Protein AF-A0A8B6IZ85-F1 (afdb_monomer)

Nearest PDB structures (foldseek):
  3fdi-assembly1_B  TM=4.764E-01  e=1.870E+00  Eubacterium ventriosum ATCC 27560
  3qeo-assembly1_B  TM=4.122E-01  e=1.992E+00  Homo sapiens
  2zi5-assembly2_C-2  TM=3.139E-01  e=8.798E-01  Homo sapiens
  2no1-assembly1_B  TM=3.808E-01  e=3.734E+00  Homo sapiens

Structure (mmCIF, N/CA/C/O backbone):
data_AF-A0A8B6IZ85-F1
#
_entry.id   AF-A0A8B6IZ85-F1
#
loop_
_atom_site.group_PDB
_atom_site.id
_atom_site.type_symbol
_atom_site.label_atom_id
_atom_site.label_alt_id
_atom_site.label_comp_id
_atom_site.label_asym_id
_atom_site.label_entity_id
_atom_site.label_seq_id
_atom_site.pdbx_PDB_ins_code
_atom_site.Cartn_x
_atom_site.Cartn_y
_atom_site.Cartn_z
_atom_site.occupancy
_atom_site.B_iso_or_equiv
_atom_site.auth_seq_id
_atom_site.auth_comp_id
_atom_site.auth_asym_id
_atom_site.auth_atom_id
_atom_site.pdbx_PDB_model_num
ATOM 1 N N . MET A 1 1 ? -2.529 6.316 -18.925 1.00 51.84 1 MET A N 1
ATOM 2 C CA . MET A 1 1 ? -3.607 7.291 -19.188 1.00 51.84 1 MET A CA 1
ATOM 3 C C . MET A 1 1 ? -3.736 8.134 -17.940 1.00 51.84 1 MET A C 1
ATOM 5 O O . MET A 1 1 ? -4.046 7.540 -16.912 1.00 51.84 1 MET A O 1
ATOM 9 N N . PRO A 1 2 ? -3.427 9.440 -17.966 1.00 71.88 2 PRO A N 1
ATOM 10 C CA . PRO A 1 2 ? -3.797 10.282 -16.840 1.00 71.88 2 PRO A CA 1
ATOM 11 C C . PRO A 1 2 ? -5.328 10.289 -16.762 1.00 71.88 2 PRO A C 1
ATOM 13 O O . PRO A 1 2 ? -6.007 10.582 -17.747 1.00 71.88 2 PRO A O 1
ATOM 16 N N . TRP A 1 3 ? -5.869 9.856 -15.627 1.00 81.62 3 TRP A N 1
ATOM 17 C CA . TRP A 1 3 ? -7.300 9.935 -15.350 1.00 81.62 3 TRP A CA 1
ATOM 18 C C . TRP A 1 3 ? -7.702 11.408 -15.219 1.00 81.62 3 TRP A C 1
ATOM 20 O O . TRP A 1 3 ? -6.905 12.225 -14.757 1.00 81.62 3 TRP A O 1
ATOM 30 N N . SER A 1 4 ? -8.926 11.763 -15.621 1.00 92.31 4 SER A N 1
ATOM 31 C CA . SER A 1 4 ? -9.443 13.108 -15.346 1.00 92.31 4 SER A CA 1
ATOM 32 C C . SER A 1 4 ? -9.576 13.323 -13.838 1.00 92.31 4 SER A C 1
ATOM 34 O O . SER A 1 4 ? -9.756 12.363 -13.087 1.00 92.31 4 SER A O 1
ATOM 36 N N . GLN A 1 5 ? -9.562 14.581 -13.392 1.00 91.38 5 GLN A N 1
ATOM 37 C CA . GLN A 1 5 ? -9.805 14.911 -11.985 1.00 91.38 5 GLN A CA 1
ATOM 38 C C . GLN A 1 5 ? -11.131 14.314 -11.487 1.00 91.38 5 GLN A C 1
ATOM 40 O O . GLN A 1 5 ? -11.174 13.737 -10.405 1.00 91.38 5 GLN A O 1
ATOM 45 N N . GLU A 1 6 ? -12.188 14.366 -12.304 1.00 94.56 6 GLU A N 1
ATOM 46 C CA . GLU A 1 6 ? -13.482 13.745 -11.993 1.00 94.56 6 GLU A CA 1
ATOM 47 C C . GLU A 1 6 ? -13.388 12.224 -11.825 1.00 94.56 6 GLU A C 1
ATOM 49 O O . GLU A 1 6 ? -13.986 11.670 -10.902 1.00 94.56 6 GLU A O 1
ATOM 54 N N . SER A 1 7 ? -12.617 11.546 -12.683 1.00 94.50 7 SER A N 1
ATOM 55 C CA . SER A 1 7 ? -12.403 10.097 -12.589 1.00 94.50 7 SER A CA 1
ATOM 56 C C . SER A 1 7 ? -11.656 9.742 -11.306 1.00 94.50 7 SER A C 1
ATOM 58 O O . SER A 1 7 ? -12.064 8.828 -10.594 1.00 94.50 7 SER A O 1
ATOM 60 N N . THR A 1 8 ? -10.605 10.493 -10.971 1.00 90.94 8 THR A N 1
ATOM 61 C CA . THR A 1 8 ? -9.847 10.310 -9.726 1.00 90.94 8 THR A CA 1
ATOM 62 C C . THR A 1 8 ? -10.739 10.524 -8.500 1.00 90.94 8 THR A C 1
ATOM 64 O O . THR A 1 8 ? -10.778 9.664 -7.622 1.00 90.94 8 THR A O 1
ATOM 67 N N . ALA A 1 9 ? -11.545 11.592 -8.478 1.00 92.88 9 ALA A N 1
ATOM 68 C CA . ALA A 1 9 ? -12.482 11.859 -7.383 1.00 92.88 9 ALA A CA 1
ATOM 69 C C . ALA A 1 9 ? -13.595 10.799 -7.282 1.00 92.88 9 ALA A C 1
ATOM 71 O O . ALA A 1 9 ? -14.073 10.483 -6.192 1.00 92.88 9 ALA A O 1
ATOM 72 N N . LEU A 1 10 ? -14.053 10.239 -8.406 1.00 96.00 10 LEU A N 1
ATOM 73 C CA . LEU A 1 10 ? -15.009 9.130 -8.400 1.00 96.00 10 LEU A CA 1
ATOM 74 C C . LEU A 1 10 ? -14.386 7.854 -7.820 1.00 96.00 10 LEU A C 1
ATOM 76 O O . LEU A 1 10 ? -15.003 7.222 -6.965 1.00 96.00 10 LEU A O 1
ATOM 80 N N . ILE A 1 11 ? -13.169 7.501 -8.243 1.00 93.88 11 ILE A N 1
ATOM 81 C CA . ILE A 1 11 ? -12.437 6.338 -7.723 1.00 93.88 11 ILE A CA 1
ATOM 82 C C . ILE A 1 11 ? -12.246 6.465 -6.211 1.00 93.88 11 ILE A C 1
ATOM 84 O O . ILE A 1 11 ? -12.489 5.501 -5.484 1.00 93.88 11 ILE A O 1
ATOM 88 N N . GLU A 1 12 ? -11.846 7.644 -5.735 1.00 94.25 12 GLU A N 1
ATOM 89 C CA . GLU A 1 12 ? -11.676 7.896 -4.307 1.00 94.25 12 GLU A CA 1
ATOM 90 C C . GLU A 1 12 ? -12.995 7.711 -3.548 1.00 94.25 12 GLU A C 1
ATOM 92 O O . GLU A 1 12 ? -13.046 6.924 -2.605 1.00 94.25 12 GLU A O 1
ATOM 97 N N . ARG A 1 13 ? -14.088 8.346 -3.995 1.00 97.25 13 ARG A N 1
ATOM 98 C CA . ARG A 1 13 ? -15.408 8.197 -3.355 1.00 97.25 13 ARG A CA 1
ATOM 99 C C . ARG A 1 13 ? -15.859 6.741 -3.272 1.00 97.25 13 ARG A C 1
ATOM 101 O O . ARG A 1 13 ? -16.340 6.319 -2.226 1.00 97.25 13 ARG A O 1
ATOM 108 N N . ILE A 1 14 ? -15.682 5.970 -4.345 1.00 97.19 14 ILE A N 1
ATOM 109 C CA . ILE A 1 14 ? -16.053 4.550 -4.364 1.00 97.19 14 ILE A CA 1
ATOM 110 C C . ILE A 1 14 ? -15.208 3.758 -3.361 1.00 97.19 14 ILE A C 1
ATOM 112 O O . ILE A 1 14 ? -15.765 3.004 -2.568 1.00 97.19 14 ILE A O 1
ATOM 116 N N . ARG A 1 15 ? -13.879 3.938 -3.354 1.00 96.62 15 ARG A N 1
ATOM 117 C CA . ARG A 1 15 ? -12.985 3.249 -2.404 1.00 96.62 15 ARG A CA 1
ATOM 118 C C . ARG A 1 15 ? -13.372 3.541 -0.960 1.00 96.62 15 ARG A C 1
ATOM 120 O O . ARG A 1 15 ? -13.509 2.613 -0.173 1.00 96.62 15 ARG A O 1
ATOM 127 N N . PHE A 1 16 ? -13.597 4.809 -0.635 1.00 97.81 16 PHE A N 1
ATOM 128 C CA . PHE A 1 16 ? -13.958 5.207 0.721 1.00 97.81 16 PHE A CA 1
ATOM 129 C C . PHE A 1 16 ? -15.348 4.719 1.134 1.00 97.81 16 PHE A C 1
ATOM 131 O O . PHE A 1 16 ? -15.504 4.301 2.275 1.00 97.81 16 PHE A O 1
ATOM 138 N N . ALA A 1 17 ? -16.315 4.652 0.215 1.00 98.19 17 ALA A N 1
ATOM 139 C CA . ALA A 1 17 ? -17.605 4.019 0.491 1.00 98.19 17 ALA A CA 1
ATOM 140 C C . ALA A 1 17 ? -17.458 2.520 0.819 1.00 98.19 17 ALA A C 1
ATOM 142 O O . ALA A 1 17 ? -18.124 2.018 1.726 1.00 98.19 17 ALA A O 1
ATOM 143 N N . PHE A 1 18 ? -16.560 1.803 0.129 1.00 97.31 18 PHE A N 1
ATOM 144 C CA . PHE A 1 18 ? -16.226 0.421 0.488 1.00 97.31 18 PHE A CA 1
ATOM 145 C C . PHE A 1 18 ? -15.560 0.342 1.864 1.00 97.31 18 PHE A C 1
ATOM 147 O O . PHE A 1 18 ? -16.014 -0.432 2.699 1.00 97.31 18 PHE A O 1
ATOM 154 N N . PHE A 1 19 ? -14.537 1.157 2.127 1.00 98.12 19 PHE A N 1
ATOM 155 C CA . PHE A 1 19 ? -13.836 1.157 3.416 1.00 98.12 19 PHE A CA 1
ATOM 156 C C . PHE A 1 19 ? -14.779 1.432 4.584 1.00 98.12 19 PHE A C 1
ATOM 158 O O . PHE A 1 19 ? -14.778 0.683 5.554 1.00 98.12 19 PHE A O 1
ATOM 165 N N . GLU A 1 20 ? -15.641 2.438 4.454 1.00 98.25 20 GLU A N 1
ATOM 166 C CA . GLU A 1 20 ? -16.643 2.761 5.465 1.00 98.25 20 GLU A CA 1
ATOM 167 C C . GLU A 1 20 ? -17.640 1.614 5.669 1.00 98.25 20 GLU A C 1
ATOM 169 O O . GLU A 1 20 ? -17.960 1.268 6.803 1.00 98.25 20 GLU A O 1
ATOM 174 N N . THR A 1 21 ? -18.098 0.972 4.589 1.00 98.25 21 THR A N 1
ATOM 175 C CA . THR A 1 21 ? -19.025 -0.167 4.683 1.00 98.25 21 THR A CA 1
ATOM 176 C C . THR A 1 21 ? -18.392 -1.348 5.422 1.00 98.25 21 THR A C 1
ATOM 178 O O . THR A 1 21 ? -19.033 -1.944 6.288 1.00 98.25 21 THR A O 1
ATOM 181 N N . PHE A 1 22 ? -17.139 -1.683 5.111 1.00 98.00 22 PHE A N 1
ATOM 182 C CA . PHE A 1 22 ? -16.419 -2.780 5.764 1.00 98.00 22 PHE A CA 1
ATOM 183 C C . PHE A 1 22 ? -16.135 -2.465 7.233 1.00 98.00 22 PHE A C 1
ATOM 185 O O . PHE A 1 22 ? -16.437 -3.288 8.094 1.00 98.00 22 PHE A O 1
ATOM 192 N N . ALA A 1 23 ? -15.661 -1.251 7.528 1.00 97.81 23 ALA A N 1
ATOM 193 C CA . ALA A 1 23 ? -15.429 -0.794 8.895 1.00 97.81 23 ALA A CA 1
ATOM 194 C C . ALA A 1 23 ? -16.714 -0.858 9.737 1.00 97.81 23 ALA A C 1
ATOM 196 O O . ALA A 1 23 ? -16.733 -1.463 10.805 1.00 97.81 23 ALA A O 1
ATOM 197 N N . LYS A 1 24 ? -17.823 -0.326 9.211 1.00 97.94 24 LYS A N 1
ATOM 198 C CA . LYS A 1 24 ? -19.125 -0.303 9.890 1.00 97.94 24 LYS A CA 1
ATOM 199 C C . LYS A 1 24 ? -19.715 -1.689 10.145 1.00 97.94 24 LYS A C 1
ATOM 201 O O . LYS A 1 24 ? -20.443 -1.876 11.117 1.00 97.94 24 LYS A O 1
ATOM 206 N N . THR A 1 25 ? -19.477 -2.638 9.244 1.00 97.62 25 THR A N 1
ATOM 207 C CA . THR A 1 25 ? -20.009 -4.006 9.360 1.00 97.62 25 THR A CA 1
ATOM 208 C C . THR A 1 25 ? -19.080 -4.947 10.126 1.00 97.62 25 THR A C 1
ATOM 210 O O . THR A 1 25 ? -19.481 -6.075 10.407 1.00 97.62 25 THR A O 1
ATOM 213 N N . GLY A 1 26 ? -17.868 -4.498 10.476 1.00 95.25 26 GLY A N 1
ATOM 214 C CA . GLY A 1 26 ? -16.842 -5.327 11.108 1.00 95.25 26 GLY A CA 1
ATOM 215 C C . GLY A 1 26 ? -16.333 -6.449 10.198 1.00 95.25 26 GLY A C 1
ATOM 216 O O . GLY A 1 26 ? -15.918 -7.495 10.691 1.00 95.25 26 GLY A O 1
ATOM 217 N N . GLN A 1 27 ? -16.425 -6.282 8.874 1.00 95.69 27 GLN A N 1
ATOM 2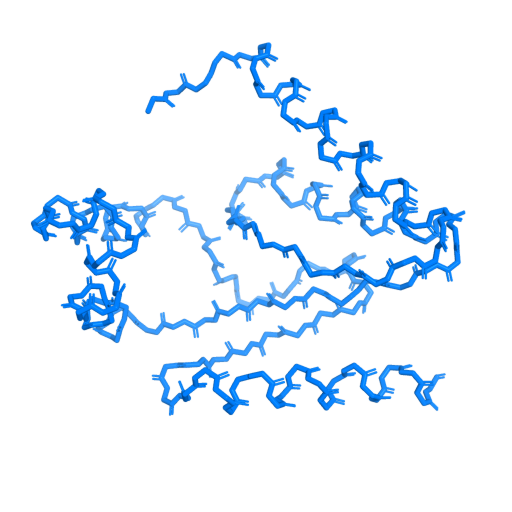18 C CA . GLN A 1 27 ? -15.962 -7.287 7.922 1.00 95.69 27 GLN A CA 1
ATOM 219 C C . GLN A 1 27 ? -14.466 -7.113 7.631 1.00 95.69 27 GLN A C 1
ATOM 221 O O . GLN A 1 27 ? -14.015 -6.024 7.277 1.00 95.69 27 GLN A O 1
ATOM 226 N N . ASP A 1 28 ? -13.715 -8.214 7.702 1.00 93.06 28 ASP A N 1
ATOM 227 C CA . ASP A 1 28 ? -12.293 -8.233 7.355 1.00 93.06 28 ASP A CA 1
ATOM 228 C C . ASP A 1 28 ? -12.066 -7.881 5.874 1.00 93.06 28 ASP A C 1
ATOM 230 O O . ASP A 1 28 ? -12.792 -8.327 4.976 1.00 93.06 28 ASP A O 1
ATOM 234 N N . MET A 1 29 ? -11.006 -7.118 5.601 1.00 94.38 29 MET A N 1
ATOM 235 C CA . MET A 1 29 ? -10.635 -6.689 4.254 1.00 94.38 29 MET A CA 1
ATOM 236 C C . MET A 1 29 ? -9.121 -6.725 4.059 1.00 94.38 29 MET A C 1
ATOM 238 O O . MET A 1 29 ? -8.359 -6.253 4.897 1.00 94.38 29 MET A O 1
ATOM 242 N N . ILE A 1 30 ? -8.689 -7.201 2.890 1.00 96.62 30 ILE A N 1
ATOM 243 C CA . ILE A 1 30 ? -7.336 -6.970 2.377 1.00 96.62 30 ILE A CA 1
ATOM 244 C C . ILE A 1 30 ? -7.459 -6.063 1.160 1.00 96.62 30 ILE A C 1
ATOM 246 O O . ILE A 1 30 ? -8.165 -6.384 0.203 1.00 96.62 30 ILE A O 1
ATOM 250 N N . PHE A 1 31 ? -6.750 -4.939 1.185 1.00 96.94 31 PHE A N 1
ATOM 251 C CA . PHE A 1 31 ? -6.711 -3.988 0.083 1.00 96.94 31 PHE A CA 1
ATOM 252 C C . PHE A 1 31 ? -5.267 -3.703 -0.321 1.00 96.94 31 PHE A C 1
ATOM 254 O O . PHE A 1 31 ? -4.392 -3.552 0.527 1.00 96.94 31 PHE A O 1
ATOM 261 N N . THR A 1 32 ? -5.013 -3.629 -1.628 1.00 95.69 32 THR A N 1
ATOM 262 C CA . THR A 1 32 ? -3.677 -3.360 -2.171 1.00 95.69 32 THR A CA 1
ATOM 263 C C . THR A 1 32 ? -3.687 -2.080 -2.987 1.00 95.69 32 THR A C 1
ATOM 265 O O . THR A 1 32 ? -4.489 -1.942 -3.914 1.00 95.69 32 THR A O 1
ATOM 268 N N . ILE A 1 33 ? -2.749 -1.184 -2.698 1.00 94.44 33 ILE A N 1
ATOM 269 C CA . ILE A 1 33 ? -2.556 0.077 -3.412 1.00 94.44 33 ILE A CA 1
ATOM 270 C C . ILE A 1 33 ? -1.059 0.348 -3.580 1.00 94.44 33 ILE A C 1
ATOM 272 O O . ILE A 1 33 ? -0.244 -0.137 -2.799 1.00 94.44 33 ILE A O 1
ATOM 276 N N . VAL A 1 34 ? -0.700 1.064 -4.644 1.00 93.44 34 VAL A N 1
ATOM 277 C CA . VAL A 1 34 ? 0.652 1.601 -4.835 1.00 93.44 34 VAL A CA 1
ATOM 278 C C . VAL A 1 34 ? 0.648 3.015 -4.275 1.00 93.44 34 VAL A C 1
ATOM 280 O O . VAL A 1 34 ? -0.261 3.767 -4.608 1.00 93.44 34 VAL A O 1
ATOM 283 N N . ILE A 1 35 ? 1.638 3.329 -3.448 1.00 95.62 35 ILE A N 1
ATOM 284 C CA . ILE A 1 35 ? 1.803 4.617 -2.771 1.00 95.62 35 ILE A CA 1
ATOM 285 C C . ILE A 1 35 ? 3.143 5.191 -3.200 1.00 95.62 35 ILE A C 1
ATOM 287 O O . ILE A 1 35 ? 4.165 4.519 -3.040 1.00 95.62 35 ILE A O 1
ATOM 291 N N . ASP A 1 36 ? 3.143 6.406 -3.733 1.00 96.00 36 ASP A N 1
ATOM 292 C CA . ASP A 1 36 ? 4.352 7.213 -3.838 1.00 96.00 36 ASP A CA 1
ATOM 293 C C . ASP A 1 36 ? 4.526 8.035 -2.556 1.00 96.00 36 ASP A C 1
ATOM 295 O O . ASP A 1 36 ? 3.814 9.004 -2.317 1.00 96.00 36 ASP A O 1
ATOM 299 N N . PHE A 1 37 ? 5.493 7.669 -1.718 1.00 95.75 37 PHE A N 1
ATOM 300 C CA . PHE A 1 37 ? 5.784 8.383 -0.474 1.00 95.75 37 PHE A CA 1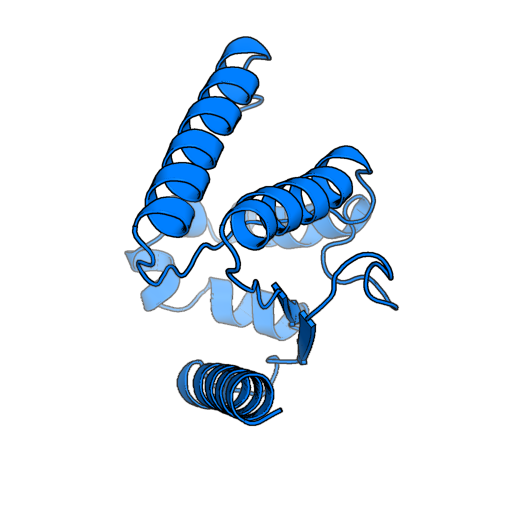
ATOM 301 C C . PHE A 1 37 ? 6.413 9.766 -0.697 1.00 95.75 37 PHE A C 1
ATOM 303 O O . PHE A 1 37 ? 6.571 10.518 0.264 1.00 95.75 37 PHE A O 1
ATOM 310 N N . ASN A 1 38 ? 6.770 10.113 -1.937 1.00 94.94 38 ASN A N 1
ATOM 311 C CA . ASN A 1 38 ? 7.143 11.474 -2.308 1.00 94.94 38 ASN A CA 1
ATOM 312 C C . ASN A 1 38 ? 5.912 12.353 -2.623 1.00 94.94 38 ASN A C 1
ATOM 314 O O . ASN A 1 38 ? 6.038 13.577 -2.669 1.00 94.94 38 ASN A O 1
ATOM 318 N N . ASP A 1 39 ? 4.726 11.758 -2.820 1.00 94.69 39 ASP A N 1
ATOM 319 C CA . ASP A 1 39 ? 3.467 12.485 -3.003 1.00 94.69 39 ASP A CA 1
ATOM 320 C C . ASP A 1 39 ? 2.725 12.618 -1.657 1.00 94.69 39 ASP A C 1
ATOM 322 O O . ASP A 1 39 ? 2.230 11.629 -1.104 1.00 94.69 39 ASP A O 1
ATOM 326 N N . PRO A 1 40 ? 2.589 13.839 -1.108 1.00 93.81 40 PRO A N 1
ATOM 327 C CA . PRO A 1 40 ? 1.890 14.043 0.156 1.00 93.81 40 PRO A CA 1
ATOM 328 C C . PRO A 1 40 ? 0.406 13.646 0.104 1.00 93.81 40 PRO A C 1
ATOM 330 O O . PRO A 1 40 ? -0.160 13.327 1.148 1.00 93.81 40 PRO A O 1
ATOM 333 N N . ASN A 1 41 ? -0.236 13.635 -1.070 1.00 93.31 41 ASN A N 1
ATOM 334 C CA . ASN A 1 41 ? -1.633 13.207 -1.196 1.00 93.31 41 ASN A CA 1
ATOM 335 C C . ASN A 1 41 ? -1.777 11.692 -1.013 1.00 93.31 41 ASN A C 1
ATOM 337 O O . ASN A 1 41 ? -2.724 11.240 -0.368 1.00 93.31 41 ASN A O 1
ATOM 341 N N . ASP A 1 42 ? -0.828 10.916 -1.539 1.00 94.81 42 ASP A N 1
ATOM 342 C CA . ASP A 1 42 ? -0.786 9.463 -1.363 1.00 94.81 42 ASP A CA 1
ATOM 343 C C . ASP A 1 42 ? -0.541 9.106 0.110 1.00 94.81 42 ASP A C 1
ATOM 345 O O . ASP A 1 42 ? -1.225 8.242 0.664 1.00 94.81 42 ASP A O 1
ATOM 349 N N . VAL A 1 43 ? 0.364 9.824 0.783 1.00 95.25 43 VAL A N 1
ATOM 350 C CA . VAL A 1 43 ? 0.606 9.646 2.225 1.00 95.25 43 VAL A CA 1
ATOM 351 C C . VAL A 1 43 ? -0.636 10.019 3.046 1.00 95.25 43 VAL A C 1
ATOM 353 O O . VAL A 1 43 ? -1.059 9.240 3.902 1.00 95.25 43 VAL A O 1
ATOM 356 N N . ALA A 1 44 ? -1.284 11.150 2.748 1.00 95.38 44 ALA A N 1
ATOM 357 C CA . ALA A 1 44 ? -2.516 11.568 3.424 1.00 95.38 44 ALA A CA 1
ATOM 358 C C . ALA A 1 44 ? -3.684 10.586 3.202 1.00 95.38 44 ALA A C 1
ATOM 360 O O . ALA A 1 44 ? -4.542 10.426 4.074 1.00 95.38 44 ALA A O 1
ATOM 361 N N . MET A 1 45 ? -3.723 9.881 2.063 1.00 95.75 45 MET A N 1
ATOM 362 C CA . MET A 1 45 ? -4.721 8.836 1.819 1.00 95.75 45 MET A CA 1
ATOM 363 C C . MET A 1 45 ? -4.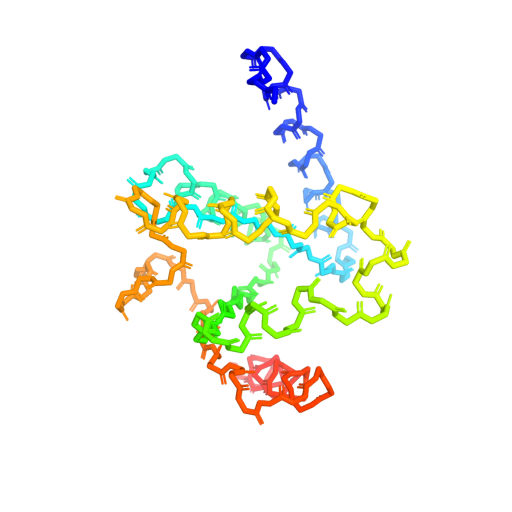606 7.695 2.839 1.00 95.75 45 MET A C 1
ATOM 365 O O . MET A 1 45 ? -5.637 7.189 3.284 1.00 95.75 45 MET A O 1
ATOM 369 N N . LEU A 1 46 ? -3.390 7.305 3.239 1.00 97.06 46 LEU A N 1
ATOM 370 C CA . LEU A 1 46 ? -3.179 6.255 4.244 1.00 97.06 46 LEU A CA 1
ATOM 371 C C . LEU A 1 46 ? -3.754 6.657 5.606 1.00 97.06 46 LEU A C 1
ATOM 373 O O . LEU A 1 46 ? -4.480 5.879 6.225 1.00 97.06 46 LEU A O 1
ATOM 377 N N . GLU A 1 47 ? -3.509 7.896 6.030 1.00 96.69 47 GLU A N 1
ATOM 378 C CA . GLU A 1 47 ? -4.066 8.445 7.272 1.00 96.69 47 GLU A CA 1
ATOM 379 C C . GLU A 1 47 ? -5.596 8.491 7.226 1.00 96.69 47 GLU A C 1
ATOM 381 O O . GLU A 1 47 ? -6.269 8.108 8.183 1.00 96.69 47 GLU A O 1
ATOM 386 N N . LYS A 1 48 ? -6.163 8.887 6.081 1.00 97.56 48 LYS A N 1
ATOM 387 C CA . LYS A 1 48 ? -7.613 8.917 5.876 1.00 97.56 48 LYS A CA 1
ATOM 388 C C . LYS A 1 48 ? -8.231 7.516 5.930 1.00 97.56 48 LYS A C 1
ATOM 390 O O . LYS A 1 48 ? -9.309 7.359 6.497 1.00 97.56 48 LYS A O 1
ATOM 395 N N . ILE A 1 49 ? -7.568 6.496 5.374 1.00 97.94 49 ILE A N 1
ATOM 396 C CA . ILE A 1 49 ? -8.005 5.093 5.496 1.00 97.94 49 ILE A CA 1
ATOM 397 C C . ILE A 1 49 ? -8.016 4.683 6.968 1.00 97.94 49 ILE A C 1
ATOM 399 O O . ILE A 1 49 ? -9.036 4.196 7.450 1.00 97.94 49 ILE A O 1
ATOM 403 N N . GLN A 1 50 ? -6.918 4.920 7.690 1.00 97.69 50 GLN A N 1
ATOM 404 C CA . GLN A 1 50 ? -6.823 4.601 9.115 1.00 97.69 50 GLN A CA 1
ATOM 405 C C . GLN A 1 50 ? -7.946 5.265 9.921 1.00 97.69 50 GLN A C 1
ATOM 407 O O . GLN A 1 50 ? -8.624 4.588 10.690 1.00 97.69 50 GLN A O 1
ATOM 412 N N . ALA A 1 51 ? -8.190 6.559 9.700 1.00 98.00 51 ALA A N 1
ATOM 413 C CA . ALA A 1 51 ? -9.219 7.315 10.408 1.00 98.00 51 ALA A CA 1
ATOM 414 C C . ALA A 1 51 ? -10.634 6.748 10.192 1.00 98.00 51 ALA A C 1
ATOM 416 O O . ALA A 1 51 ? -11.428 6.708 11.130 1.00 98.00 51 ALA A O 1
ATOM 417 N N . VAL A 1 52 ? -10.951 6.271 8.980 1.00 98.25 52 VAL A N 1
ATOM 418 C CA . VAL A 1 52 ? -12.248 5.636 8.696 1.00 98.25 52 VAL A CA 1
ATOM 419 C C . VAL A 1 52 ? -12.437 4.386 9.545 1.00 98.25 52 VAL A C 1
ATOM 421 O O . VAL A 1 52 ? -13.457 4.265 10.214 1.00 98.25 52 VAL A O 1
ATOM 424 N N . PHE A 1 53 ? -11.464 3.479 9.563 1.00 97.94 53 PHE A N 1
ATOM 425 C CA . PHE A 1 53 ? -11.578 2.248 10.349 1.00 97.94 53 PHE A CA 1
ATOM 426 C C . PHE A 1 53 ? -11.596 2.532 11.857 1.00 97.94 53 PHE A C 1
ATOM 428 O O . PHE A 1 53 ? -12.459 2.009 12.561 1.00 97.94 53 PHE A O 1
ATOM 435 N N . GLN A 1 54 ? -10.748 3.447 12.335 1.00 96.75 54 GLN A N 1
ATOM 436 C CA . GLN A 1 54 ? -10.725 3.856 13.743 1.00 96.75 54 GLN A CA 1
ATOM 437 C C . GLN A 1 54 ? -12.050 4.477 14.204 1.00 96.75 54 GLN A C 1
ATOM 439 O O . GLN A 1 54 ? -12.441 4.282 15.349 1.00 96.75 54 GLN A O 1
ATOM 444 N N . SER A 1 55 ? -12.780 5.175 13.324 1.00 98.00 55 SER A N 1
ATOM 445 C CA . SER A 1 55 ? -14.103 5.729 13.660 1.00 98.00 55 SER A CA 1
ATOM 446 C C . SER A 1 55 ? -15.181 4.671 13.944 1.00 98.00 55 SER A C 1
ATOM 448 O O . SER A 1 55 ? -16.232 5.008 14.486 1.00 98.00 55 SER A O 1
ATOM 450 N N . TYR A 1 56 ? -14.911 3.405 13.608 1.00 97.88 56 TYR A N 1
ATOM 451 C CA . TYR A 1 56 ? -15.751 2.241 13.903 1.00 97.88 56 TYR A CA 1
ATOM 452 C C . TYR A 1 56 ? -15.044 1.235 14.835 1.00 97.88 56 TYR A C 1
ATOM 454 O O . TYR A 1 56 ? -15.356 0.044 14.801 1.00 97.88 56 TYR A O 1
ATOM 462 N N . ASP A 1 57 ? -14.072 1.694 15.635 1.00 96.12 57 ASP A N 1
ATOM 463 C CA . ASP A 1 57 ? -13.283 0.870 16.566 1.00 96.12 57 ASP A CA 1
ATOM 464 C C . ASP A 1 57 ? -12.575 -0.323 15.887 1.00 96.12 57 ASP A C 1
ATOM 466 O O . ASP A 1 57 ? -12.385 -1.384 16.482 1.00 96.12 57 ASP A O 1
ATOM 470 N N . GLN A 1 58 ? -12.195 -0.161 14.615 1.00 95.12 58 GLN A N 1
ATOM 471 C CA . GLN A 1 58 ? -11.426 -1.141 13.847 1.00 95.12 58 GLN A CA 1
ATOM 472 C C . GLN A 1 58 ? -9.981 -0.670 13.660 1.00 95.12 58 GLN A C 1
ATOM 474 O O . GLN A 1 58 ? -9.707 0.513 13.447 1.00 95.12 58 GLN A O 1
ATOM 479 N N . GLU A 1 59 ? -9.046 -1.616 13.667 1.00 94.06 59 GLU A N 1
ATOM 480 C CA . GLU A 1 59 ? -7.629 -1.343 13.439 1.00 94.06 59 GLU A CA 1
ATOM 481 C C . GLU A 1 59 ? -7.205 -1.633 11.994 1.00 94.06 59 GLU A C 1
ATOM 483 O O . GLU A 1 59 ? -7.760 -2.498 11.316 1.00 94.06 59 GLU A O 1
ATOM 488 N N . VAL A 1 60 ? -6.171 -0.927 11.525 1.00 96.94 60 VAL A N 1
ATOM 489 C CA . VAL A 1 60 ? -5.582 -1.123 10.193 1.00 96.94 60 VAL A CA 1
ATOM 490 C C . VAL A 1 60 ? -4.107 -1.455 10.3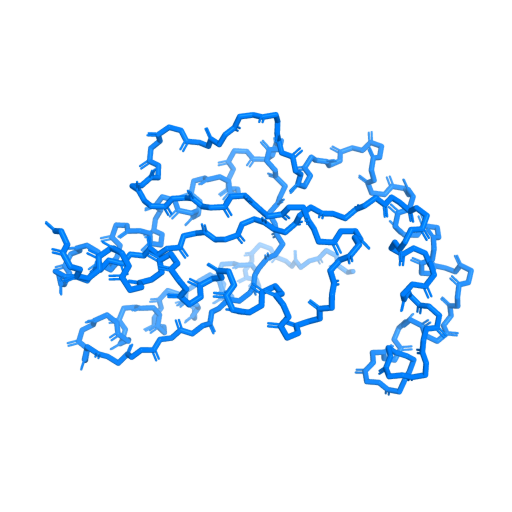43 1.00 96.94 60 VAL A C 1
ATOM 492 O O . VAL A 1 60 ? -3.358 -0.668 10.915 1.00 96.94 60 VAL A O 1
ATOM 495 N N . LEU A 1 61 ? -3.679 -2.587 9.779 1.00 97.75 61 LEU A N 1
ATOM 496 C CA . LEU A 1 61 ? -2.266 -2.917 9.601 1.00 97.75 61 LEU A CA 1
ATOM 497 C C . LEU A 1 61 ? -1.817 -2.520 8.192 1.00 97.75 61 LEU A C 1
ATOM 499 O O . LEU A 1 61 ? -2.209 -3.142 7.203 1.00 97.75 61 LEU A O 1
ATOM 503 N N . PHE A 1 62 ? -0.941 -1.524 8.103 1.00 98.06 62 PHE A N 1
ATOM 504 C CA . PHE A 1 62 ? -0.265 -1.171 6.861 1.00 98.06 62 PHE A CA 1
ATOM 505 C C . PHE A 1 62 ? 0.934 -2.093 6.642 1.00 98.06 62 PHE A C 1
ATOM 507 O O . PHE A 1 62 ? 1.818 -2.194 7.493 1.00 98.06 62 PHE A O 1
ATOM 514 N N . VAL A 1 63 ? 0.979 -2.759 5.487 1.00 98.19 63 VAL A N 1
ATOM 515 C CA . VAL A 1 63 ? 2.090 -3.639 5.106 1.00 98.19 63 VAL A CA 1
ATOM 516 C C . VAL A 1 63 ? 2.797 -3.079 3.879 1.00 98.19 63 VAL A C 1
ATOM 518 O O . VAL A 1 63 ? 2.247 -3.071 2.779 1.00 98.19 63 VAL A O 1
ATOM 521 N N . GLU A 1 64 ? 4.045 -2.660 4.058 1.00 97.88 64 GLU A N 1
ATOM 522 C CA . GLU A 1 64 ? 4.922 -2.219 2.975 1.00 97.88 64 GLU A CA 1
ATOM 523 C C . GLU A 1 64 ? 5.793 -3.387 2.509 1.00 97.88 64 GLU A C 1
ATOM 525 O O . GLU A 1 64 ? 6.582 -3.940 3.277 1.00 97.88 64 GLU A O 1
ATOM 530 N N . LEU A 1 65 ? 5.685 -3.750 1.230 1.00 97.75 65 LEU A N 1
ATOM 531 C CA . LEU A 1 65 ? 6.530 -4.775 0.622 1.00 97.75 65 LEU A CA 1
ATOM 532 C C . LEU A 1 65 ? 7.690 -4.119 -0.129 1.00 97.75 65 LEU A C 1
ATOM 534 O O . LEU A 1 65 ? 7.485 -3.426 -1.127 1.00 97.75 65 LEU A O 1
ATOM 538 N N . LYS A 1 66 ? 8.914 -4.381 0.331 1.00 96.50 66 LYS A N 1
ATOM 539 C CA . LYS A 1 66 ? 10.156 -3.990 -0.341 1.00 96.50 66 LYS A CA 1
ATOM 540 C C . LYS A 1 66 ? 10.737 -5.188 -1.086 1.00 96.50 66 LYS A C 1
ATOM 542 O O . LYS A 1 66 ? 10.887 -6.263 -0.511 1.00 96.50 66 LYS A O 1
ATOM 547 N N . THR A 1 67 ? 11.102 -4.987 -2.348 1.00 96.56 67 THR A N 1
ATOM 548 C CA . THR A 1 67 ? 11.792 -5.985 -3.179 1.00 96.56 67 THR A CA 1
ATOM 549 C C . THR A 1 67 ? 12.895 -5.301 -3.971 1.00 96.56 67 THR A C 1
ATOM 551 O O . THR A 1 67 ? 12.655 -4.257 -4.583 1.00 96.56 67 THR A O 1
ATOM 554 N N . ASP A 1 68 ? 14.071 -5.915 -4.029 1.00 95.94 68 ASP A N 1
ATOM 555 C CA . ASP A 1 68 ? 15.182 -5.395 -4.822 1.00 95.94 68 ASP A CA 1
ATOM 556 C C . ASP A 1 68 ? 14.875 -5.435 -6.323 1.00 95.94 68 ASP A C 1
ATOM 558 O O . ASP A 1 68 ? 14.112 -6.272 -6.817 1.00 95.94 68 ASP A O 1
ATOM 562 N N . ILE A 1 69 ? 15.474 -4.502 -7.063 1.00 94.88 69 ILE A N 1
ATOM 563 C CA . ILE A 1 69 ? 15.178 -4.285 -8.482 1.00 94.88 69 ILE A CA 1
ATOM 564 C C . ILE A 1 69 ? 15.430 -5.531 -9.338 1.00 94.88 69 ILE A C 1
ATOM 566 O O . ILE A 1 69 ? 14.594 -5.880 -10.170 1.00 94.88 69 ILE A O 1
ATOM 570 N N . GLU A 1 70 ? 16.527 -6.245 -9.097 1.00 96.12 70 GLU A N 1
ATOM 571 C CA . GLU A 1 70 ? 16.886 -7.458 -9.840 1.00 96.12 70 GLU A CA 1
ATOM 572 C C . GLU A 1 70 ? 15.805 -8.534 -9.703 1.00 96.12 70 GLU A C 1
ATOM 574 O O . GLU A 1 70 ? 15.331 -9.102 -10.691 1.00 96.12 70 GLU A O 1
ATOM 579 N N . 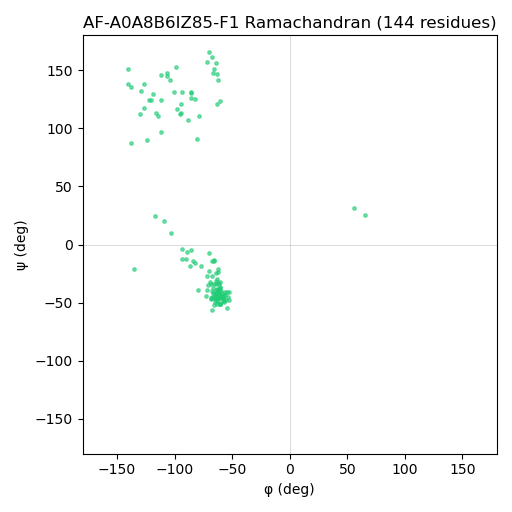GLU A 1 71 ? 15.334 -8.752 -8.477 1.00 97.12 71 GLU A N 1
ATOM 580 C CA . GLU A 1 71 ? 14.281 -9.720 -8.200 1.00 97.12 71 GLU A CA 1
ATOM 581 C C . GLU A 1 71 ? 12.923 -9.240 -8.744 1.00 97.12 71 GLU A C 1
ATOM 583 O O . GLU A 1 71 ? 12.151 -10.048 -9.266 1.00 97.12 71 GLU A O 1
ATOM 588 N N . ARG A 1 72 ? 12.629 -7.929 -8.728 1.00 95.06 72 ARG A N 1
ATOM 589 C CA . ARG A 1 72 ? 11.428 -7.372 -9.385 1.00 95.06 72 ARG A CA 1
ATOM 590 C C . ARG A 1 72 ? 11.424 -7.654 -10.887 1.00 95.06 72 ARG A C 1
ATOM 592 O O . ARG A 1 72 ? 10.388 -8.079 -11.404 1.00 95.06 72 ARG A O 1
ATOM 599 N N . LEU A 1 73 ? 12.549 -7.448 -11.575 1.00 95.94 73 LEU A N 1
ATOM 600 C CA . LEU A 1 73 ? 12.694 -7.710 -13.014 1.00 95.94 73 LEU A CA 1
ATOM 601 C C . LEU A 1 73 ? 12.550 -9.206 -13.322 1.00 95.94 73 LEU A C 1
ATOM 603 O O . LEU A 1 73 ? 11.759 -9.591 -14.184 1.00 95.94 73 LEU A O 1
ATOM 607 N N . LYS A 1 74 ? 13.205 -10.069 -12.540 1.00 96.25 74 LYS A N 1
ATOM 608 C CA . LYS A 1 74 ? 13.051 -11.527 -12.641 1.00 96.25 74 LYS A CA 1
ATOM 609 C C . LYS A 1 74 ? 11.591 -11.962 -12.463 1.00 96.25 74 LYS A C 1
ATOM 611 O O . LYS A 1 74 ? 11.050 -12.680 -13.306 1.00 96.25 74 LYS A O 1
ATOM 616 N N . ARG A 1 75 ? 10.909 -11.487 -11.412 1.00 95.12 75 ARG A N 1
ATOM 617 C CA . ARG A 1 75 ? 9.488 -11.794 -11.144 1.00 95.12 75 ARG A CA 1
ATOM 618 C C . ARG A 1 75 ? 8.561 -11.261 -12.236 1.00 95.12 75 ARG A C 1
ATOM 620 O O . ARG A 1 75 ? 7.531 -11.881 -12.521 1.00 95.12 75 ARG A O 1
ATOM 627 N N . ASN A 1 76 ? 8.925 -10.148 -12.875 1.00 95.50 76 ASN A N 1
ATOM 628 C CA . ASN A 1 76 ? 8.146 -9.537 -13.948 1.00 95.50 76 ASN A CA 1
ATOM 629 C C . ASN A 1 76 ? 8.025 -10.438 -15.194 1.00 95.50 76 ASN A C 1
ATOM 631 O O . ASN A 1 76 ? 7.031 -10.339 -15.912 1.00 95.50 76 ASN A O 1
ATOM 635 N N . ARG A 1 77 ? 8.975 -11.361 -15.396 1.00 95.62 77 ARG A N 1
ATOM 636 C CA . ARG A 1 77 ? 9.009 -12.312 -16.522 1.00 95.62 77 ARG A CA 1
ATOM 637 C C . ARG A 1 77 ? 8.365 -13.672 -16.234 1.00 95.62 77 ARG A C 1
ATOM 639 O O . ARG A 1 77 ? 8.300 -14.510 -17.127 1.00 95.62 77 ARG A O 1
ATOM 646 N N . THR A 1 78 ? 7.909 -13.923 -15.006 1.00 95.06 78 THR A N 1
ATOM 647 C CA . THR A 1 78 ? 7.342 -15.232 -14.631 1.00 95.06 78 THR A CA 1
ATOM 648 C C . THR A 1 78 ? 6.075 -15.554 -15.421 1.00 95.06 78 THR A C 1
ATOM 650 O O . THR A 1 78 ? 5.267 -14.669 -15.705 1.00 95.06 78 THR A O 1
ATOM 653 N N . GLU A 1 79 ? 5.841 -16.835 -15.714 1.00 95.31 79 GLU A N 1
ATOM 654 C CA . GLU A 1 79 ? 4.645 -17.279 -16.444 1.00 95.31 79 GLU A CA 1
ATOM 655 C C . GLU A 1 79 ? 3.355 -16.778 -15.778 1.00 95.31 79 GLU A C 1
ATOM 657 O O . GLU A 1 79 ? 2.481 -16.208 -16.436 1.00 95.31 79 GLU A O 1
ATOM 662 N N . ASN A 1 80 ? 3.276 -16.892 -14.447 1.00 94.06 80 ASN A N 1
ATOM 663 C CA . ASN A 1 80 ? 2.136 -16.409 -13.675 1.00 94.06 80 ASN A CA 1
ATOM 664 C C . ASN A 1 80 ? 1.865 -14.910 -13.909 1.00 94.06 80 ASN A C 1
ATOM 666 O O . ASN A 1 80 ? 0.710 -14.501 -14.062 1.00 94.06 80 ASN A O 1
ATOM 670 N N . ARG A 1 81 ? 2.921 -14.087 -13.979 1.00 93.00 81 ARG A N 1
ATOM 671 C CA . ARG A 1 81 ? 2.822 -12.641 -14.216 1.00 93.00 81 ARG A CA 1
ATOM 67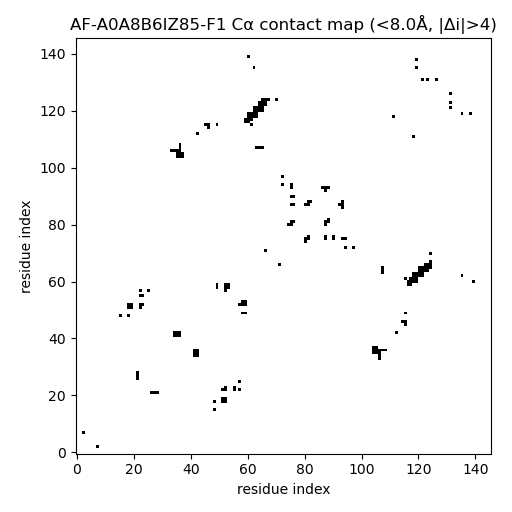2 C C . ARG A 1 81 ? 2.334 -12.328 -15.627 1.00 93.00 81 ARG A C 1
ATOM 674 O O . ARG A 1 81 ? 1.430 -11.506 -15.782 1.00 93.00 81 ARG A O 1
ATOM 681 N N . LEU A 1 82 ? 2.907 -12.982 -16.634 1.00 94.62 82 LEU A N 1
ATOM 682 C CA . LEU A 1 82 ? 2.581 -12.754 -18.046 1.00 94.62 82 LEU A CA 1
ATOM 683 C C . LEU A 1 82 ? 1.168 -13.245 -18.394 1.00 94.62 82 LEU A C 1
ATOM 685 O O . LEU A 1 82 ? 0.470 -12.630 -19.210 1.00 94.62 82 LEU A O 1
ATOM 689 N N . LYS A 1 83 ? 0.709 -14.314 -17.734 1.00 95.06 83 LYS A N 1
ATOM 690 C CA . LYS A 1 83 ? -0.646 -14.849 -17.888 1.00 95.06 83 LYS A CA 1
ATOM 691 C C . LYS A 1 83 ? -1.701 -13.864 -17.385 1.00 95.06 83 LYS A C 1
ATOM 693 O O . LYS A 1 83 ? -2.602 -13.512 -18.147 1.00 95.06 83 LYS A O 1
ATOM 698 N N . HIS A 1 84 ? -1.554 -13.378 -16.150 1.00 93.56 84 HIS A N 1
ATOM 699 C CA . HIS A 1 84 ? -2.605 -12.627 -15.450 1.00 93.56 84 HIS A CA 1
ATOM 700 C C . HIS A 1 84 ? -2.518 -11.101 -15.586 1.00 93.56 84 HIS A C 1
ATOM 702 O O . HIS A 1 84 ? -3.483 -10.413 -15.261 1.00 93.56 84 HIS A O 1
ATOM 708 N N . LYS A 1 85 ? -1.404 -10.539 -16.081 1.00 91.62 85 LYS A N 1
ATOM 709 C CA . LYS A 1 85 ? -1.268 -9.089 -16.297 1.00 91.62 85 LYS A CA 1
ATOM 710 C C . LYS A 1 85 ? -0.899 -8.788 -17.758 1.00 91.62 85 LYS A C 1
ATOM 712 O O . LYS A 1 85 ? 0.287 -8.690 -18.067 1.00 91.62 85 LYS A O 1
ATOM 717 N N . PRO A 1 86 ? -1.888 -8.595 -18.659 1.00 90.44 86 PRO A N 1
ATOM 718 C CA . PRO A 1 86 ? -1.660 -8.481 -20.104 1.00 90.44 86 PRO A CA 1
ATOM 719 C C . PRO A 1 86 ? -0.610 -7.443 -20.511 1.00 90.44 86 PRO A C 1
ATOM 721 O O . PRO A 1 86 ? 0.241 -7.732 -21.345 1.00 90.44 86 PRO A O 1
ATOM 724 N N . LEU A 1 87 ? -0.602 -6.271 -19.865 1.00 88.12 87 LEU A N 1
ATOM 725 C CA . LEU A 1 87 ? 0.375 -5.209 -20.140 1.00 88.12 87 LEU A CA 1
ATOM 726 C C . LEU A 1 87 ? 1.830 -5.617 -19.857 1.00 88.12 87 LEU A C 1
ATOM 728 O O . LEU A 1 87 ? 2.747 -4.999 -20.380 1.00 88.12 87 LEU A O 1
ATOM 732 N N . LYS A 1 88 ? 2.063 -6.646 -19.035 1.00 91.38 88 LYS A N 1
ATOM 733 C CA . LYS A 1 88 ? 3.413 -7.132 -18.713 1.00 91.38 88 LYS A CA 1
ATOM 734 C C . LYS A 1 88 ? 3.947 -8.140 -19.737 1.00 91.38 88 LYS A C 1
ATOM 736 O O . LYS A 1 88 ? 5.114 -8.494 -19.669 1.00 91.38 88 LYS A O 1
ATOM 741 N N . ARG A 1 89 ? 3.136 -8.545 -20.725 1.00 94.00 89 ARG A N 1
ATOM 742 C CA . ARG A 1 89 ? 3.578 -9.364 -21.872 1.00 94.00 89 ARG A CA 1
ATOM 743 C C . ARG A 1 89 ? 4.533 -8.611 -22.797 1.00 94.00 89 ARG A C 1
ATOM 745 O O . ARG A 1 89 ? 5.374 -9.241 -23.426 1.00 94.00 89 ARG A O 1
ATOM 752 N N . ASN A 1 90 ? 4.433 -7.280 -22.847 1.00 96.00 90 ASN A N 1
ATOM 753 C CA . ASN A 1 90 ? 5.488 -6.451 -23.417 1.00 96.00 90 ASN A CA 1
ATOM 754 C C . ASN A 1 90 ? 6.589 -6.272 -22.362 1.00 96.00 90 ASN A C 1
ATOM 756 O O . ASN A 1 90 ? 6.521 -5.368 -21.527 1.00 96.00 90 ASN A O 1
ATOM 760 N N . ILE A 1 91 ? 7.561 -7.185 -22.382 1.00 94.50 91 ILE A N 1
ATOM 761 C CA . ILE A 1 91 ? 8.632 -7.245 -21.385 1.00 94.50 91 ILE A CA 1
ATOM 762 C C . ILE A 1 91 ? 9.452 -5.954 -21.402 1.00 94.50 91 ILE A C 1
ATOM 764 O O . ILE A 1 91 ? 9.569 -5.331 -20.353 1.00 94.50 91 ILE A O 1
ATOM 768 N N . GLU A 1 92 ? 9.928 -5.525 -22.574 1.00 95.81 92 GLU A N 1
ATOM 769 C CA . GLU A 1 92 ? 10.759 -4.325 -22.741 1.00 95.81 92 GLU A CA 1
ATOM 770 C C . GLU A 1 92 ? 10.089 -3.086 -22.139 1.00 95.81 92 GLU A C 1
ATOM 772 O O . GLU A 1 92 ? 10.634 -2.467 -21.225 1.00 95.81 92 GLU A O 1
ATOM 777 N N . TRP A 1 93 ? 8.849 -2.800 -22.550 1.00 94.88 93 TRP A N 1
ATOM 778 C CA . TRP A 1 93 ? 8.085 -1.684 -21.993 1.00 94.88 93 TRP A CA 1
ATOM 779 C C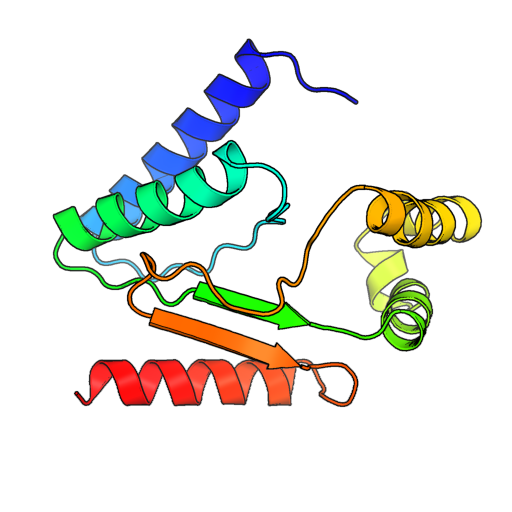 . TRP A 1 93 ? 7.899 -1.822 -20.480 1.00 94.88 93 TRP A C 1
ATOM 781 O O . TRP A 1 93 ? 8.050 -0.862 -19.729 1.00 94.88 93 TRP A O 1
ATOM 791 N N . SER A 1 94 ? 7.557 -3.021 -20.008 1.00 93.81 94 SER A N 1
ATOM 792 C CA . SER A 1 94 ? 7.224 -3.223 -18.601 1.00 93.81 94 SER A CA 1
ATOM 793 C C . SER A 1 94 ? 8.417 -3.153 -17.650 1.00 93.81 94 SER A C 1
ATOM 795 O O . SER A 1 94 ? 8.224 -2.827 -16.480 1.00 93.81 94 SER A O 1
ATOM 797 N N . GLU A 1 95 ? 9.616 -3.477 -18.127 1.00 95.50 95 GLU A N 1
ATOM 798 C CA . GLU A 1 95 ? 10.862 -3.333 -17.376 1.00 95.50 95 GLU A CA 1
ATOM 799 C C . GLU A 1 95 ? 11.348 -1.890 -17.398 1.00 95.50 95 GLU A C 1
ATOM 801 O O . GLU A 1 95 ? 11.745 -1.371 -16.354 1.00 95.50 95 GLU A O 1
ATOM 806 N N . GLN A 1 96 ? 11.210 -1.210 -18.539 1.00 95.62 96 GLN A N 1
ATOM 807 C CA . GLN A 1 96 ? 11.451 0.225 -18.632 1.00 95.62 96 GLN A CA 1
ATOM 808 C C . GLN A 1 96 ? 10.518 1.012 -17.697 1.00 95.62 96 GLN A C 1
ATOM 810 O O . GLN A 1 96 ? 10.961 1.941 -17.031 1.00 95.62 96 GLN A O 1
ATOM 815 N N . ASP A 1 97 ? 9.248 0.624 -17.576 1.00 93.56 97 ASP A N 1
ATOM 816 C CA . ASP A 1 97 ? 8.278 1.176 -16.614 1.00 93.56 97 ASP A CA 1
ATOM 817 C C . ASP A 1 97 ? 8.754 1.010 -15.155 1.00 93.56 97 ASP A C 1
ATOM 819 O O . ASP A 1 97 ? 8.739 1.960 -14.370 1.00 93.56 97 ASP A O 1
ATOM 823 N N . ILE A 1 98 ? 9.271 -0.171 -14.793 1.00 93.81 98 ILE A N 1
ATOM 824 C CA . ILE A 1 98 ? 9.833 -0.420 -13.453 1.00 93.81 98 ILE A CA 1
ATOM 825 C C . ILE A 1 98 ? 11.046 0.479 -13.181 1.00 93.81 98 ILE A C 1
ATOM 827 O O . ILE A 1 98 ? 11.151 1.034 -12.092 1.00 93.81 98 ILE A O 1
ATOM 831 N N . GLN A 1 99 ? 11.961 0.611 -14.140 1.00 94.38 99 GLN A N 1
ATOM 832 C CA . GLN A 1 99 ? 13.185 1.397 -13.963 1.00 94.38 99 GLN A CA 1
ATOM 833 C C . GLN A 1 99 ? 12.907 2.903 -13.963 1.00 94.38 99 GLN A C 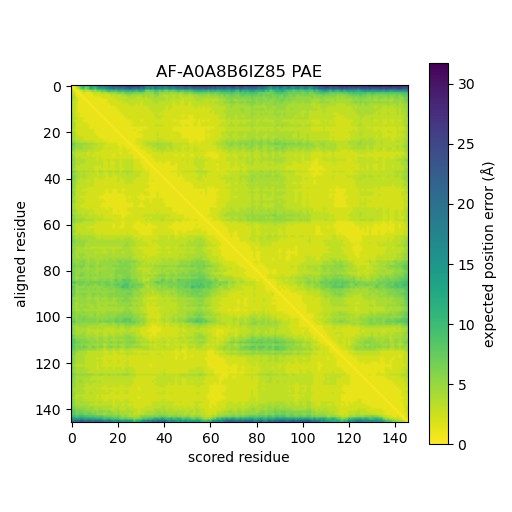1
ATOM 835 O O . GLN A 1 99 ? 13.416 3.629 -13.116 1.00 94.38 99 GLN A O 1
ATOM 840 N N . SER A 1 100 ? 12.076 3.373 -14.894 1.00 94.50 100 SER A N 1
ATOM 841 C CA . SER A 1 100 ? 11.787 4.800 -15.064 1.00 94.50 100 SER A CA 1
ATOM 842 C C . SER A 1 100 ? 11.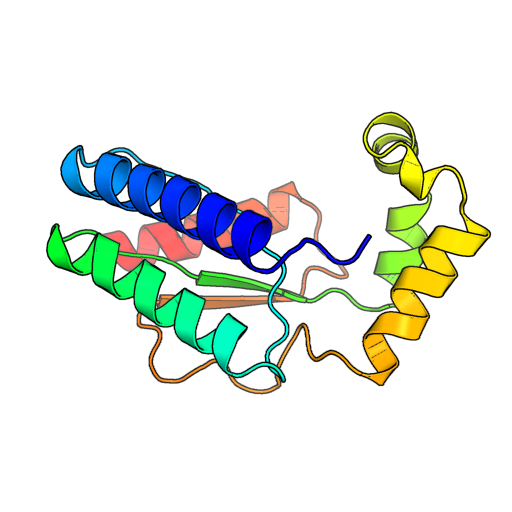018 5.385 -13.881 1.00 94.50 100 SER A C 1
ATOM 844 O O . SER A 1 100 ? 11.319 6.498 -13.463 1.00 94.50 100 SER A O 1
ATOM 846 N N . THR A 1 101 ? 10.082 4.633 -13.292 1.00 92.44 101 THR A N 1
ATOM 847 C CA . THR A 1 101 ? 9.337 5.067 -12.094 1.00 92.44 101 THR A CA 1
ATOM 848 C C . THR A 1 101 ? 10.234 5.290 -10.878 1.00 92.44 101 THR A C 1
ATOM 850 O O . THR A 1 101 ? 10.002 6.219 -10.112 1.00 92.44 101 THR A O 1
ATOM 853 N N . MET A 1 102 ? 11.310 4.511 -10.728 1.00 89.62 102 MET A N 1
ATOM 854 C CA . MET A 1 102 ? 12.258 4.672 -9.616 1.00 89.62 102 MET A CA 1
ATOM 855 C C . MET A 1 102 ? 13.064 5.975 -9.673 1.00 89.62 102 MET A C 1
ATOM 857 O O . MET A 1 102 ? 13.695 6.334 -8.685 1.00 89.62 102 MET A O 1
ATOM 861 N N . ALA A 1 103 ? 13.065 6.680 -10.808 1.00 91.44 103 ALA A N 1
ATOM 862 C CA . ALA A 1 103 ? 13.756 7.958 -10.941 1.00 91.44 103 ALA A CA 1
ATOM 863 C C . ALA A 1 103 ? 12.997 9.131 -10.297 1.00 91.44 103 ALA A C 1
ATOM 865 O O . ALA A 1 103 ? 13.600 10.177 -10.072 1.00 91.44 103 ALA A O 1
ATOM 866 N N . TYR A 1 104 ? 11.692 8.984 -10.035 1.00 91.88 104 TYR A N 1
ATOM 867 C CA . TYR A 1 104 ? 10.855 10.080 -9.527 1.00 91.88 104 TYR A CA 1
ATOM 868 C C . TYR A 1 104 ? 9.916 9.703 -8.374 1.00 91.88 104 TYR A C 1
ATOM 870 O O . TYR A 1 104 ? 9.506 10.601 -7.643 1.00 91.88 104 TYR A O 1
ATOM 878 N N . ALA A 1 105 ? 9.593 8.419 -8.196 1.00 94.81 105 ALA A N 1
ATOM 879 C CA . ALA A 1 105 ? 8.713 7.945 -7.132 1.00 94.81 105 ALA A CA 1
ATOM 880 C C . ALA A 1 105 ? 9.490 7.218 -6.028 1.00 94.81 105 ALA A C 1
ATOM 882 O O . ALA A 1 105 ? 10.464 6.502 -6.287 1.00 94.81 105 ALA A O 1
ATOM 883 N N . VAL A 1 106 ? 9.007 7.337 -4.793 1.00 96.00 106 VAL A N 1
ATOM 884 C CA . VAL A 1 106 ? 9.539 6.644 -3.617 1.00 96.00 106 VAL A CA 1
ATOM 885 C C . VAL A 1 106 ? 8.508 5.627 -3.145 1.00 96.00 106 VAL A C 1
ATOM 887 O O . VAL A 1 106 ? 7.593 5.952 -2.405 1.00 96.00 106 VAL A O 1
ATOM 890 N N . PHE A 1 107 ? 8.655 4.362 -3.544 1.00 95.44 107 PHE A N 1
ATOM 891 C CA . PHE A 1 107 ? 7.715 3.299 -3.141 1.00 95.44 107 PHE A CA 1
ATOM 892 C C . PHE A 1 107 ? 8.055 2.634 -1.801 1.00 95.44 107 PHE A C 1
ATOM 894 O O . PHE A 1 107 ? 7.216 1.950 -1.221 1.00 95.44 107 PHE A O 1
ATOM 901 N N . ASN A 1 108 ? 9.297 2.788 -1.335 1.00 95.62 108 ASN A N 1
ATOM 902 C CA . ASN A 1 108 ? 9.797 2.185 -0.103 1.00 95.62 108 ASN A CA 1
ATOM 903 C C . ASN A 1 108 ? 10.654 3.221 0.653 1.00 95.62 108 ASN A C 1
ATOM 905 O O . ASN A 1 108 ? 11.866 3.271 0.412 1.00 95.62 108 ASN A O 1
ATOM 909 N N . PRO A 1 109 ? 10.062 4.072 1.515 1.00 94.94 109 PRO A N 1
ATOM 910 C CA . PRO A 1 109 ? 10.782 5.123 2.236 1.00 94.94 109 PRO A CA 1
ATOM 911 C C . PRO A 1 109 ? 11.751 4.504 3.247 1.00 94.94 109 PRO A C 1
ATOM 913 O O . PRO A 1 109 ? 11.612 3.334 3.596 1.00 94.94 109 PRO A O 1
ATOM 916 N N . GLU A 1 110 ? 12.750 5.246 3.723 1.00 92.75 110 GLU A N 1
ATOM 917 C CA . GLU A 1 110 ? 13.673 4.738 4.750 1.00 92.75 110 GLU A CA 1
ATOM 918 C C . GLU A 1 110 ? 12.927 4.439 6.057 1.00 92.75 110 GLU A C 1
ATOM 920 O O . GLU A 1 110 ? 12.957 3.301 6.533 1.00 92.75 110 GLU A O 1
ATOM 925 N N . GLU A 1 111 ? 12.154 5.422 6.520 1.00 93.00 111 GLU A N 1
ATOM 926 C CA . GLU A 1 111 ? 11.322 5.377 7.721 1.00 93.00 111 GLU A CA 1
ATOM 927 C C . GLU A 1 111 ? 9.824 5.403 7.367 1.00 93.00 111 GLU A C 1
ATOM 929 O O . GLU A 1 111 ? 9.432 6.069 6.402 1.00 93.00 111 GLU A O 1
ATOM 934 N N . PRO A 1 112 ? 8.964 4.715 8.137 1.00 90.75 112 PRO A N 1
ATOM 935 C CA . PRO A 1 112 ? 7.522 4.755 7.930 1.00 90.75 112 PRO A CA 1
ATOM 936 C C . PRO A 1 112 ? 6.913 6.105 8.351 1.00 90.75 112 PRO A C 1
ATOM 938 O O . PRO A 1 112 ? 7.467 6.797 9.215 1.00 90.75 112 PRO A O 1
ATOM 941 N N . PRO A 1 113 ? 5.732 6.479 7.820 1.00 92.38 113 PRO A N 1
ATOM 942 C CA . PRO A 1 113 ? 5.001 7.634 8.325 1.00 92.38 113 PRO A CA 1
ATOM 943 C C . PRO A 1 113 ? 4.631 7.432 9.800 1.00 92.38 113 PRO A C 1
ATOM 945 O O . PRO A 1 113 ? 3.959 6.469 10.163 1.00 92.38 113 PRO A O 1
ATOM 948 N N . LYS A 1 114 ? 5.059 8.364 10.659 1.00 91.69 114 LYS A N 1
ATOM 949 C CA . LYS A 1 114 ? 4.890 8.280 12.125 1.00 91.69 114 LYS A CA 1
ATOM 950 C C . LYS A 1 114 ? 3.432 8.346 12.597 1.00 91.69 114 LYS A C 1
ATOM 952 O O . LYS A 1 114 ? 3.158 8.081 13.761 1.00 91.69 114 LYS A O 1
ATOM 957 N N . THR A 1 115 ? 2.525 8.759 11.721 1.00 93.50 115 THR A N 1
ATOM 958 C CA . THR A 1 115 ? 1.089 8.916 11.976 1.00 93.50 115 THR A CA 1
ATOM 959 C C . THR A 1 115 ? 0.313 7.603 11.853 1.00 93.50 115 THR A C 1
ATOM 961 O O . THR A 1 115 ? -0.820 7.514 12.332 1.00 93.50 115 THR A O 1
ATOM 964 N N . LEU A 1 116 ? 0.904 6.571 11.241 1.00 95.62 116 LEU A N 1
ATOM 965 C CA . LEU A 1 116 ? 0.269 5.266 11.076 1.00 95.62 116 LEU A CA 1
ATOM 966 C C . LEU A 1 116 ? 0.509 4.400 12.316 1.00 95.62 116 LEU A C 1
ATOM 968 O O . LEU A 1 116 ? 1.650 4.199 12.727 1.00 95.62 116 LEU A O 1
ATOM 972 N N . THR A 1 117 ? -0.570 3.883 12.904 1.00 95.62 117 THR A N 1
ATOM 973 C CA . THR A 1 117 ? -0.550 3.148 14.177 1.00 95.62 117 THR A CA 1
ATOM 974 C C . THR A 1 117 ? 0.171 1.812 14.039 1.00 95.62 117 THR A C 1
ATOM 976 O O . THR A 1 117 ? 1.148 1.556 14.741 1.00 95.62 117 THR A O 1
ATOM 979 N N . HIS A 1 118 ? -0.278 0.971 13.104 1.00 96.88 118 HIS A N 1
ATOM 980 C CA . HIS A 1 118 ? 0.322 -0.336 12.855 1.00 96.88 118 HIS A CA 1
ATOM 981 C C . HIS A 1 118 ? 0.943 -0.360 11.468 1.00 96.88 118 HIS A C 1
ATOM 983 O O . HIS A 1 118 ? 0.245 -0.363 10.455 1.00 96.88 118 HIS A O 1
ATOM 989 N N . TYR A 1 119 ? 2.270 -0.411 11.427 1.00 97.06 119 TYR A N 1
ATOM 990 C CA . TYR A 1 119 ? 3.033 -0.457 10.189 1.00 97.06 119 TYR A CA 1
ATOM 991 C C . TYR A 1 119 ? 4.046 -1.595 10.224 1.00 97.06 119 TYR A C 1
ATOM 993 O O . TYR A 1 119 ? 4.798 -1.748 11.187 1.00 97.06 119 TYR A O 1
ATOM 1001 N N . GLN A 1 120 ? 4.089 -2.386 9.156 1.00 96.50 120 GLN A N 1
ATOM 1002 C CA . GLN A 1 120 ? 5.054 -3.459 8.985 1.00 96.50 120 GLN A CA 1
ATOM 1003 C C . GLN A 1 120 ? 5.717 -3.358 7.617 1.00 96.50 120 GLN A C 1
ATOM 1005 O O . GLN A 1 120 ? 5.111 -3.631 6.583 1.00 96.50 120 GLN A O 1
ATOM 1010 N N . LYS A 1 121 ? 7.011 -3.045 7.625 1.00 97.25 121 LYS A N 1
ATOM 1011 C CA . LYS A 1 121 ? 7.858 -3.170 6.443 1.00 97.25 121 LYS A CA 1
ATOM 1012 C C . LYS A 1 121 ? 8.388 -4.593 6.340 1.00 97.25 121 LYS A C 1
ATOM 1014 O O . LYS A 1 121 ? 8.912 -5.134 7.314 1.00 97.25 121 LYS A O 1
ATOM 1019 N N . ILE A 1 122 ? 8.261 -5.202 5.167 1.00 98.12 122 ILE A N 1
ATOM 1020 C CA . ILE A 1 122 ? 8.759 -6.550 4.885 1.00 98.12 122 ILE A CA 1
ATOM 1021 C C . ILE A 1 122 ? 9.635 -6.489 3.640 1.00 98.12 122 ILE A C 1
ATOM 1023 O O . ILE A 1 122 ? 9.161 -6.180 2.547 1.00 98.12 122 ILE A O 1
ATOM 1027 N N . ASN A 1 123 ? 10.917 -6.821 3.796 1.00 98.06 123 ASN A N 1
ATOM 1028 C CA . ASN A 1 123 ? 11.767 -7.121 2.652 1.00 98.06 123 ASN A CA 1
ATOM 1029 C C . ASN A 1 123 ? 11.477 -8.553 2.189 1.00 98.06 123 ASN A C 1
ATOM 1031 O O . ASN A 1 123 ? 11.803 -9.510 2.886 1.00 98.06 123 ASN A O 1
ATOM 1035 N N . ASN A 1 124 ? 10.868 -8.692 1.016 1.00 98.25 124 ASN A N 1
ATOM 1036 C CA . ASN A 1 124 ? 10.499 -9.982 0.446 1.00 98.25 124 ASN A CA 1
ATOM 1037 C C . ASN A 1 124 ? 11.357 -10.375 -0.768 1.00 98.25 124 ASN A C 1
ATOM 1039 O O . ASN A 1 124 ? 10.926 -11.225 -1.555 1.00 98.25 124 ASN A O 1
ATOM 1043 N N . THR A 1 125 ? 12.549 -9.785 -0.949 1.00 98.06 125 THR A N 1
ATOM 1044 C CA . THR A 1 125 ? 13.464 -10.154 -2.047 1.00 98.06 125 THR A CA 1
ATOM 1045 C C . THR A 1 125 ? 13.730 -11.659 -2.052 1.00 98.06 125 THR A C 1
ATOM 1047 O O . THR A 1 125 ? 13.582 -12.306 -3.083 1.00 98.06 125 THR A O 1
ATOM 1050 N N . GLN A 1 126 ? 14.047 -12.235 -0.892 1.00 97.62 126 GLN A N 1
ATOM 1051 C CA . GLN A 1 126 ? 14.380 -13.659 -0.764 1.00 97.62 126 GLN A CA 1
ATOM 1052 C C . GLN A 1 126 ? 13.242 -14.502 -0.177 1.00 97.62 126 GLN A C 1
ATOM 1054 O O . GLN A 1 126 ? 13.452 -15.660 0.161 1.00 97.62 126 GLN A O 1
ATOM 1059 N N . LEU A 1 127 ? 12.042 -13.928 -0.051 1.00 98.19 127 LEU A N 1
ATOM 1060 C CA . LEU A 1 127 ? 10.880 -14.619 0.501 1.00 98.19 127 LEU A CA 1
ATOM 1061 C C . LEU A 1 127 ? 9.917 -15.030 -0.607 1.00 98.19 127 LEU A C 1
ATOM 1063 O O . LEU A 1 127 ? 9.642 -14.277 -1.549 1.00 98.19 127 LEU A O 1
ATOM 1067 N N . THR A 1 128 ? 9.340 -16.212 -0.447 1.00 96.44 128 THR A N 1
ATOM 1068 C CA . THR A 1 128 ? 8.169 -16.648 -1.199 1.00 96.44 128 THR A CA 1
ATOM 1069 C C . THR A 1 128 ? 6.924 -15.866 -0.770 1.00 96.44 128 THR A C 1
ATOM 1071 O O . THR A 1 128 ? 6.875 -15.206 0.274 1.00 96.44 128 THR A O 1
ATOM 1074 N N . ALA A 1 129 ? 5.866 -15.965 -1.578 1.00 95.62 129 ALA A N 1
ATOM 1075 C CA . ALA A 1 129 ? 4.570 -15.387 -1.232 1.00 95.62 129 ALA A CA 1
ATOM 1076 C C . ALA A 1 129 ? 3.998 -15.984 0.070 1.00 95.62 129 ALA A C 1
ATOM 1078 O O . ALA A 1 129 ? 3.412 -15.252 0.862 1.00 95.62 129 ALA A O 1
ATOM 1079 N N . ALA A 1 130 ? 4.203 -17.286 0.307 1.00 98.19 130 ALA A N 1
ATOM 1080 C CA . ALA A 1 130 ? 3.725 -17.969 1.506 1.00 98.19 130 ALA A CA 1
ATOM 1081 C C . ALA A 1 130 ? 4.469 -17.504 2.767 1.00 98.19 130 ALA A C 1
ATOM 1083 O O . ALA A 1 130 ? 3.826 -17.166 3.756 1.00 98.19 130 ALA A O 1
ATOM 1084 N N . GLU A 1 131 ? 5.800 -17.410 2.715 1.00 98.50 131 GLU A N 1
ATOM 1085 C CA . GLU A 1 131 ? 6.607 -16.902 3.837 1.00 98.50 131 GLU A CA 1
ATOM 1086 C C . GLU A 1 131 ? 6.266 -15.440 4.148 1.00 98.50 131 GLU A C 1
ATOM 1088 O O . GLU A 1 131 ? 6.067 -15.075 5.303 1.00 98.50 131 GLU A O 1
ATOM 1093 N N . THR A 1 132 ? 6.107 -14.607 3.113 1.00 98.38 132 THR A N 1
ATOM 1094 C CA . THR A 1 132 ? 5.681 -13.209 3.286 1.00 98.38 132 THR A CA 1
ATOM 1095 C C . THR A 1 132 ? 4.309 -13.133 3.964 1.00 98.38 132 THR A C 1
ATOM 1097 O O . THR A 1 132 ? 4.128 -12.357 4.899 1.00 98.38 132 THR A O 1
ATOM 1100 N N . ALA A 1 133 ? 3.344 -13.954 3.533 1.00 98.25 133 ALA A N 1
ATOM 1101 C CA . ALA A 1 133 ? 2.013 -13.999 4.135 1.00 98.25 133 ALA A CA 1
ATOM 1102 C C . ALA A 1 133 ? 2.052 -14.459 5.602 1.00 98.25 133 ALA A C 1
ATOM 1104 O O . ALA A 1 133 ? 1.340 -13.902 6.433 1.00 98.25 133 ALA A O 1
ATOM 1105 N N . GLN A 1 134 ? 2.910 -15.424 5.943 1.00 98.44 134 GLN A N 1
ATOM 1106 C CA . GLN A 1 134 ? 3.088 -15.877 7.324 1.00 98.44 134 GLN A CA 1
ATOM 1107 C C . GLN A 1 134 ? 3.606 -14.760 8.236 1.00 98.44 134 GLN A C 1
ATOM 1109 O O . GLN A 1 134 ? 3.090 -14.610 9.340 1.00 98.44 134 GLN A O 1
ATOM 1114 N N . LEU A 1 135 ? 4.557 -13.940 7.775 1.00 98.38 135 LEU A N 1
ATOM 1115 C CA . LEU A 1 135 ? 5.040 -12.781 8.538 1.00 98.38 135 LEU A CA 1
ATOM 1116 C C . LEU A 1 135 ? 3.927 -11.756 8.795 1.00 98.38 135 LEU A C 1
ATOM 1118 O O . LEU A 1 135 ? 3.824 -11.212 9.894 1.00 98.38 135 LEU A O 1
ATOM 1122 N N . ILE A 1 136 ? 3.065 -11.518 7.801 1.00 98.19 136 ILE A N 1
ATOM 1123 C CA . ILE A 1 136 ? 1.901 -10.634 7.954 1.00 98.19 136 ILE A CA 1
ATOM 1124 C C . ILE A 1 136 ? 0.941 -11.205 9.003 1.00 98.19 136 ILE A C 1
ATOM 1126 O O . ILE A 1 136 ? 0.547 -10.488 9.919 1.00 98.19 136 ILE A O 1
ATOM 1130 N N . ILE A 1 137 ? 0.612 -12.498 8.916 1.00 97.56 137 ILE A N 1
ATOM 1131 C CA . ILE A 1 137 ? -0.278 -13.172 9.874 1.00 97.56 137 ILE A CA 1
ATOM 1132 C C . ILE A 1 137 ? 0.295 -13.106 11.293 1.00 97.56 137 ILE A C 1
ATOM 1134 O O . ILE A 1 137 ? -0.433 -12.766 12.219 1.00 97.56 137 ILE A O 1
ATOM 1138 N N . GLN A 1 138 ? 1.592 -13.366 11.474 1.00 97.25 138 GLN A N 1
ATOM 1139 C CA . GLN A 1 138 ? 2.252 -13.257 12.780 1.00 97.25 138 GLN A CA 1
ATOM 1140 C C . GLN A 1 138 ? 2.106 -11.852 13.372 1.00 97.25 138 GLN A C 1
ATOM 1142 O O . GLN A 1 138 ? 1.775 -11.711 14.550 1.00 97.25 138 GLN A O 1
ATOM 1147 N N . LYS A 1 139 ? 2.293 -10.808 12.552 1.00 96.62 139 LYS A N 1
ATOM 1148 C CA . LYS A 1 139 ? 2.093 -9.423 12.989 1.00 96.62 139 LYS A CA 1
ATOM 1149 C C . LYS A 1 139 ? 0.634 -9.148 13.361 1.00 96.62 139 LYS A C 1
ATOM 1151 O O . LYS A 1 139 ? 0.396 -8.515 14.384 1.00 96.62 139 LYS A O 1
ATOM 1156 N N . MET A 1 140 ? -0.325 -9.642 12.575 1.00 95.12 140 MET A N 1
ATOM 1157 C CA . MET A 1 140 ? -1.756 -9.509 12.875 1.00 95.12 140 MET A CA 1
ATOM 1158 C C . MET A 1 140 ? -2.137 -10.191 14.194 1.00 95.12 140 MET A C 1
ATOM 1160 O O . MET A 1 140 ? -2.878 -9.609 14.978 1.00 95.12 140 MET A O 1
ATOM 1164 N N . THR A 1 141 ? -1.626 -11.396 14.462 1.00 95.12 141 THR A N 1
ATOM 1165 C CA . THR A 1 141 ? -1.872 -12.107 15.727 1.00 95.12 141 THR A CA 1
ATOM 1166 C C . THR A 1 141 ? -1.323 -11.324 16.914 1.00 95.12 141 THR A C 1
ATOM 1168 O O . THR A 1 141 ? -2.042 -11.113 17.881 1.00 95.12 141 THR A O 1
ATOM 1171 N N . HIS A 1 142 ? -0.094 -10.811 16.809 1.00 94.25 142 HIS A N 1
ATOM 1172 C CA . HIS A 1 142 ? 0.512 -10.016 17.876 1.00 94.25 142 HIS A CA 1
ATOM 1173 C C . HIS A 1 142 ? -0.262 -8.725 18.184 1.00 94.25 142 HIS A C 1
ATOM 1175 O O . HIS A 1 142 ? -0.308 -8.309 19.334 1.00 94.25 142 HIS A O 1
ATOM 1181 N N . ILE A 1 143 ? -0.870 -8.091 17.177 1.00 91.81 143 ILE A N 1
ATOM 1182 C CA . ILE A 1 143 ? -1.726 -6.914 17.384 1.00 91.81 143 ILE A CA 1
ATOM 1183 C C . ILE A 1 143 ? -3.010 -7.297 18.130 1.00 91.81 143 ILE A C 1
ATOM 1185 O O . ILE A 1 143 ? -3.408 -6.584 19.031 1.00 91.81 143 ILE A O 1
ATOM 1189 N N . LYS A 1 144 ? -3.628 -8.443 17.815 1.00 87.38 144 LYS A N 1
ATOM 1190 C CA . LYS A 1 144 ? -4.866 -8.894 18.480 1.00 87.38 144 LYS A CA 1
ATOM 1191 C C . LYS A 1 144 ? -4.678 -9.326 19.939 1.00 87.38 144 LYS A C 1
ATOM 1193 O O . LYS A 1 144 ? -5.658 -9.410 20.673 1.00 87.38 144 LYS A O 1
ATOM 1198 N N . GLU A 1 145 ? -3.459 -9.696 20.320 1.00 86.69 145 GLU A N 1
ATOM 1199 C CA . GLU A 1 145 ? -3.128 -10.196 21.660 1.00 86.69 145 GLU A CA 1
ATOM 1200 C C . GLU A 1 145 ? -2.710 -9.092 22.648 1.00 86.69 145 GLU A C 1
ATOM 1202 O O . GLU A 1 145 ? -2.636 -9.373 23.846 1.00 86.69 145 GLU A O 1
ATOM 1207 N N . ASN A 1 146 ? -2.444 -7.869 22.172 1.00 65.56 146 ASN A N 1
ATOM 1208 C CA . ASN A 1 146 ? -2.044 -6.709 22.984 1.00 65.56 146 ASN A CA 1
ATOM 1209 C C . ASN A 1 146 ? -3.100 -5.604 22.949 1.00 65.56 146 ASN A C 1
ATOM 1211 O O . ASN A 1 146 ? -3.123 -4.816 23.921 1.00 65.56 146 ASN A O 1
#

Solvent-accessible surface area (backbone atoms only — not comparable to full-atom values): 8803 Å² total; per-residue (Å²): 128,90,71,52,72,68,53,52,54,48,54,50,52,53,52,50,54,50,51,46,50,30,29,70,70,71,50,90,83,87,85,88,83,90,52,39,70,74,38,68,67,49,49,51,47,54,55,53,52,46,51,50,24,47,75,49,82,37,88,59,78,46,74,47,78,39,63,50,68,69,54,51,56,56,54,50,70,32,68,73,41,36,69,77,35,67,74,40,60,47,50,71,63,43,49,49,50,59,57,58,45,62,76,79,46,35,75,70,66,96,67,78,71,86,85,56,88,40,73,46,81,41,81,42,62,91,46,54,73,67,59,50,49,50,55,51,50,54,52,53,51,57,59,76,76,106

InterPro domains:
  IPR027417 P-loop containing nucleoside triphosphate hydrolase [G3DSA:3.40.50.300] (1-145)

Mean predicted aligned error: 3.5 Å

Foldseek 3Di:
DPDPPVRVVVVLVVVLVVLLVCLQVVHDDDDDDFAFPVDVVSVVVLLVSQVSNVVSVHGDAAEQEDADLVLVLVVLPDPVNVVPPVVSVPSVVVNCVSVVCVVPGDRDDPDDDPSHDHYHYDYCHVPDPVRVVVVVVVSVVVVVVD

Organism: Streptococcus pyogenes (NCBI:txid1314)

Radius of gyration: 16.94 Å; Cα contacts (8 Å, |Δi|>4): 111; chains: 1; bounding box: 37×33×46 Å

Secondary structure (DSSP, 8-state):
-PPPHHHHHHHHHHHHHHHHHHHHHT----------TT-HHHHHHHHHHHHHHHTTT---EEEEEE--HHHHHHHHTSHHHHHH-GGGGSHHHHHHHHHHHTTT--SS-SS--TT-SEEEEEE-TT--HHHHHHHHHHHHHHHHH-

Sequence (146 aa):
MPWSQESTALIERIRFAFFETFAKTGQDMIFTIVIDFNDPNDVAMLEKIQAVFQSYDQEVLFVELKTDIEERLKRNRTENRLKHKPLKRNIEWSEQDIQSTMAYAVFNPEEPPKTLTHYQKINNTQLTAAETAQLIIQKMTHIKEN

pLDDT: mean 94.68, std 5.4, range [51.84, 98.5]